Protein AF-A0A0K8WGF4-F1 (afdb_monomer_lite)

Foldseek 3Di:
DPPPPCPPPDLVVLLVVLLVLVLVCVVVVNLLDPVSLVVSCVSCVVSVNLLLSLLSVLVRQDALPLLVSCVSNLVSLCSSQVVNVSSLVNNVVSVVVRCVVVVVRCVVCVVVSVVSCVVSVND

Radius of gyration: 14.54 Å; chains: 1; bounding box: 36×28×44 Å

Secondary structure (DSSP, 8-state):
----TTTTS-HHHHHHHHHHHHHHHHHTT-TT-HHHHHHHHHHHHHTT-TTTHHHHHHHHH-STTHHHHHHHHHHHHHHHHTT-HHHHHHHHHHHHHHHHHTHHHHGGGHHHHHHHHHHTT--

InterPro domains:
  IPR003307 W2 domain [PS51363] (8-123)
  IPR016024 Armadillo-type fold [SSF48371] (10-123)

pLDDT: mean 95.31, std 9.39, range [41.91, 98.69]

Sequence (123 aa):
MTISDDYDKTEKERIDIFYELVKKKRNAGELDSVAVHKELMIEAERLDIVHKATLVLAELLFSDNITQEVRKNRNLLLRFTHNNPKAQRYLIGGLEQIIALHAAKLMPKVAGIFKLFYDSDIL

Organism: Bactrocera latifrons (NCBI:txid174628)

Structure (mmCIF, N/CA/C/O backbone):
data_AF-A0A0K8WGF4-F1
#
_entry.id   AF-A0A0K8WGF4-F1
#
loop_
_atom_site.group_PDB
_atom_site.id
_atom_site.type_symbol
_atom_site.label_atom_id
_atom_site.label_alt_id
_atom_site.label_comp_id
_atom_site.label_asym_id
_atom_site.label_entity_id
_atom_site.label_seq_id
_atom_site.pdbx_PDB_ins_code
_atom_site.Cartn_x
_atom_site.Cartn_y
_atom_site.Cartn_z
_atom_site.occupancy
_atom_site.B_iso_or_equiv
_atom_site.auth_seq_id
_atom_site.auth_comp_id
_atom_site.auth_asym_id
_atom_site.auth_atom_id
_atom_site.pdbx_PDB_model_num
ATOM 1 N N . MET A 1 1 ? 17.987 -3.305 -25.862 1.00 41.91 1 MET A N 1
ATOM 2 C CA . MET A 1 1 ? 17.877 -3.411 -24.395 1.00 41.91 1 MET A CA 1
ATOM 3 C C . MET A 1 1 ? 17.968 -2.002 -23.854 1.00 41.91 1 MET A C 1
ATOM 5 O O . MET A 1 1 ? 19.034 -1.412 -23.939 1.00 41.91 1 MET A O 1
ATOM 9 N N . THR A 1 2 ? 16.852 -1.416 -23.431 1.00 50.12 2 THR A N 1
ATOM 10 C CA . THR A 1 2 ? 16.876 -0.161 -22.673 1.00 50.12 2 THR A CA 1
ATOM 11 C C . THR A 1 2 ? 17.479 -0.492 -21.317 1.00 50.12 2 THR A C 1
ATOM 13 O O . THR A 1 2 ? 16.843 -1.143 -20.493 1.00 50.12 2 THR A O 1
ATOM 16 N N . ILE A 1 3 ? 18.752 -0.144 -21.137 1.00 54.53 3 ILE A N 1
ATOM 17 C CA . ILE A 1 3 ? 19.394 -0.152 -19.826 1.00 54.53 3 ILE A CA 1
ATOM 18 C C . ILE A 1 3 ? 18.583 0.840 -18.996 1.00 54.53 3 ILE A C 1
ATOM 20 O O . ILE A 1 3 ? 18.493 2.011 -19.344 1.00 54.53 3 ILE A O 1
ATOM 24 N N . SER A 1 4 ? 17.871 0.337 -17.996 1.00 61.94 4 SER A N 1
ATOM 25 C CA . SER A 1 4 ? 17.101 1.171 -17.084 1.00 61.94 4 SER A CA 1
ATOM 26 C C . SER A 1 4 ? 18.081 2.011 -16.264 1.00 61.94 4 SER A C 1
ATOM 28 O O . SER A 1 4 ? 18.900 1.435 -15.549 1.00 61.94 4 SER A O 1
ATOM 30 N N . ASP A 1 5 ? 17.969 3.342 -16.322 1.00 66.06 5 ASP A N 1
ATOM 31 C CA . ASP A 1 5 ? 18.803 4.314 -15.580 1.00 66.06 5 ASP A CA 1
ATOM 32 C C . ASP A 1 5 ? 18.717 4.170 -14.043 1.00 66.06 5 ASP A C 1
ATOM 34 O O . ASP A 1 5 ? 19.340 4.912 -13.280 1.00 66.06 5 ASP A O 1
ATOM 38 N N . ASP A 1 6 ? 17.900 3.236 -13.559 1.00 69.88 6 ASP A N 1
ATOM 39 C CA . ASP A 1 6 ? 17.653 2.985 -12.142 1.00 69.88 6 ASP A CA 1
ATOM 40 C C . ASP A 1 6 ? 18.515 1.861 -11.553 1.00 69.88 6 ASP A C 1
ATOM 42 O O . ASP A 1 6 ? 18.428 1.620 -10.352 1.00 69.88 6 ASP A O 1
ATOM 46 N N . TYR A 1 7 ? 19.350 1.178 -12.349 1.00 67.44 7 TYR A N 1
ATOM 47 C CA . TYR A 1 7 ? 20.188 0.082 -11.835 1.00 67.44 7 TYR A CA 1
ATOM 48 C C . TYR A 1 7 ? 21.182 0.551 -10.758 1.00 67.44 7 TYR A C 1
ATOM 50 O O . TYR A 1 7 ? 21.428 -0.164 -9.789 1.00 67.44 7 TYR A O 1
ATOM 58 N N . ASP A 1 8 ? 21.680 1.782 -10.884 1.00 83.56 8 ASP A N 1
ATOM 59 C CA . ASP A 1 8 ? 22.607 2.387 -9.922 1.00 83.56 8 ASP A CA 1
ATOM 60 C C . ASP A 1 8 ? 21.895 3.056 -8.732 1.00 83.56 8 ASP A C 1
ATOM 62 O O . ASP A 1 8 ? 22.548 3.529 -7.800 1.00 83.56 8 ASP A O 1
ATOM 66 N N . LYS A 1 9 ? 20.555 3.106 -8.736 1.00 91.38 9 LYS A N 1
ATOM 67 C CA . LYS A 1 9 ? 19.781 3.719 -7.651 1.00 91.38 9 LYS A CA 1
ATOM 68 C C . LYS A 1 9 ? 19.714 2.797 -6.450 1.00 91.38 9 LYS A C 1
ATOM 70 O O . LYS A 1 9 ? 19.488 1.591 -6.569 1.00 91.38 9 LYS A O 1
ATOM 75 N N . THR A 1 10 ? 19.833 3.379 -5.267 1.00 95.50 10 THR A N 1
ATOM 76 C CA . THR A 1 10 ? 19.598 2.687 -4.003 1.00 95.50 10 THR A CA 1
ATOM 77 C C . THR A 1 10 ? 18.156 2.191 -3.921 1.00 95.50 10 THR A C 1
ATOM 79 O O . THR A 1 10 ? 17.245 2.732 -4.545 1.00 95.50 10 THR A O 1
ATOM 82 N N . GLU A 1 11 ? 17.913 1.166 -3.106 1.00 94.50 11 GLU A N 1
ATOM 83 C CA . GLU A 1 11 ? 16.558 0.638 -2.918 1.00 94.50 11 GLU A CA 1
ATOM 84 C C . GLU A 1 11 ? 15.574 1.715 -2.436 1.00 94.50 11 GLU A C 1
ATOM 86 O O . GLU A 1 11 ? 14.427 1.740 -2.874 1.00 94.50 11 GLU A O 1
ATOM 91 N N . LYS A 1 12 ? 16.038 2.639 -1.586 1.00 95.69 12 LYS A N 1
ATOM 92 C CA . LYS A 1 12 ? 15.234 3.772 -1.124 1.00 95.69 12 LYS A CA 1
ATOM 93 C C . LYS A 1 12 ? 14.792 4.656 -2.289 1.00 95.69 12 LYS A C 1
ATOM 95 O O . LYS A 1 12 ? 13.608 4.930 -2.411 1.00 95.69 12 LYS A O 1
ATOM 100 N N . GLU A 1 13 ? 15.711 5.047 -3.167 1.00 97.06 13 GLU A N 1
ATOM 101 C CA . GLU A 1 13 ? 15.374 5.874 -4.333 1.00 97.06 13 GLU A CA 1
ATOM 102 C C . GLU A 1 13 ? 14.385 5.163 -5.264 1.00 97.06 13 GLU A C 1
ATOM 104 O O . GLU A 1 13 ? 13.478 5.793 -5.799 1.00 97.06 13 GLU A O 1
ATOM 109 N N . ARG A 1 14 ? 14.502 3.838 -5.420 1.00 97.38 14 ARG A N 1
ATOM 110 C CA . ARG A 1 14 ? 13.535 3.049 -6.200 1.00 97.38 14 ARG A CA 1
ATOM 111 C C . ARG A 1 14 ? 12.152 3.019 -5.542 1.00 97.38 14 ARG A C 1
ATOM 113 O O . ARG A 1 14 ? 11.144 3.139 -6.234 1.00 97.38 14 ARG A O 1
ATOM 120 N N . ILE A 1 15 ? 12.087 2.920 -4.214 1.00 97.81 15 ILE A N 1
ATOM 121 C CA . ILE A 1 15 ? 10.833 3.054 -3.457 1.00 97.81 15 ILE A CA 1
ATOM 122 C C . ILE A 1 15 ? 10.235 4.455 -3.637 1.00 97.81 15 ILE A C 1
ATOM 124 O O . ILE A 1 15 ? 9.037 4.559 -3.887 1.00 97.81 15 ILE A O 1
ATOM 128 N N . ASP A 1 16 ? 11.054 5.506 -3.576 1.00 97.88 16 ASP A N 1
ATOM 129 C CA . ASP A 1 16 ? 10.611 6.896 -3.742 1.00 97.88 16 ASP A CA 1
ATOM 130 C C . ASP A 1 16 ? 10.040 7.143 -5.157 1.00 97.88 16 ASP A C 1
ATOM 132 O O . ASP A 1 16 ? 9.007 7.800 -5.308 1.00 97.88 16 ASP A O 1
ATOM 136 N N . ILE A 1 17 ? 10.637 6.547 -6.200 1.00 97.56 17 ILE A N 1
ATOM 137 C CA . ILE A 1 17 ? 10.096 6.582 -7.574 1.00 97.56 17 ILE A CA 1
ATOM 138 C C . ILE A 1 17 ? 8.703 5.944 -7.623 1.00 97.56 17 ILE A C 1
ATOM 140 O O . ILE A 1 17 ? 7.756 6.533 -8.156 1.00 97.56 17 ILE A O 1
ATOM 144 N N . PHE A 1 18 ? 8.559 4.749 -7.048 1.00 98.56 18 PHE A N 1
ATOM 145 C CA . PHE A 1 18 ? 7.276 4.052 -7.020 1.00 98.56 18 PHE A CA 1
ATOM 146 C C . PHE A 1 18 ? 6.222 4.814 -6.210 1.00 98.56 18 PHE A C 1
ATOM 148 O O . PHE A 1 18 ? 5.064 4.900 -6.621 1.00 98.56 18 PHE A O 1
ATOM 155 N N . TYR A 1 19 ? 6.627 5.416 -5.091 1.00 98.69 19 TYR A N 1
ATOM 156 C CA . TYR A 1 19 ? 5.778 6.263 -4.263 1.00 98.69 19 TYR A CA 1
ATOM 157 C C . TYR A 1 19 ? 5.171 7.413 -5.064 1.00 98.69 19 TYR A C 1
ATOM 159 O O . TYR A 1 19 ? 3.948 7.579 -5.080 1.00 98.69 19 TYR A O 1
ATOM 167 N N . GLU A 1 20 ? 5.997 8.171 -5.785 1.00 98.62 20 GLU A N 1
ATOM 168 C CA . GLU A 1 20 ? 5.511 9.300 -6.577 1.00 98.62 20 GLU A CA 1
ATOM 169 C C . GLU A 1 20 ? 4.604 8.849 -7.734 1.00 98.62 20 GLU A C 1
ATOM 171 O O . GLU A 1 20 ? 3.600 9.513 -8.021 1.00 98.62 20 GLU A O 1
ATOM 176 N N . LEU A 1 21 ? 4.854 7.679 -8.338 1.00 98.56 21 LEU A N 1
ATOM 177 C CA . LEU A 1 21 ? 3.938 7.098 -9.324 1.00 98.56 21 LEU A CA 1
ATOM 178 C C . LEU A 1 21 ? 2.566 6.771 -8.713 1.00 98.56 21 LEU A C 1
ATOM 180 O O . LEU A 1 21 ? 1.539 7.214 -9.235 1.00 98.56 21 LEU A O 1
ATOM 184 N N . VAL A 1 22 ? 2.525 6.020 -7.607 1.00 98.62 22 VAL A N 1
ATOM 185 C CA . VAL A 1 22 ? 1.263 5.644 -6.944 1.00 98.62 22 VAL A CA 1
ATOM 186 C C . VAL A 1 22 ? 0.501 6.893 -6.504 1.00 98.62 22 VAL A C 1
ATOM 188 O O . VAL A 1 22 ? -0.704 6.999 -6.736 1.00 98.62 22 VAL A O 1
ATOM 191 N N . LYS A 1 23 ? 1.197 7.872 -5.923 1.00 98.69 23 LYS A N 1
ATOM 192 C CA . LYS A 1 23 ? 0.624 9.148 -5.483 1.00 98.69 23 LYS A CA 1
ATOM 193 C C . LYS A 1 23 ? 0.032 9.939 -6.646 1.00 98.69 23 LYS A C 1
ATOM 195 O O . LYS A 1 23 ? -1.088 10.434 -6.533 1.00 98.69 23 LYS A O 1
ATOM 200 N N . LYS A 1 24 ? 0.719 9.999 -7.792 1.00 98.62 24 LYS A N 1
ATOM 201 C CA . LYS A 1 24 ? 0.189 10.618 -9.016 1.00 98.62 24 LYS A CA 1
ATOM 202 C C . LYS A 1 24 ? -1.105 9.938 -9.473 1.00 98.62 24 LYS A C 1
ATOM 204 O O . LYS A 1 24 ? -2.095 10.627 -9.710 1.00 98.62 24 LYS A O 1
ATOM 209 N N . LYS A 1 25 ? -1.126 8.602 -9.541 1.00 98.38 25 LYS A N 1
ATOM 210 C CA . LYS A 1 25 ? -2.314 7.822 -9.943 1.00 98.38 25 LYS A CA 1
ATOM 211 C C . LYS A 1 25 ? -3.473 7.970 -8.957 1.00 98.38 25 LYS A C 1
ATOM 213 O O . LYS A 1 25 ? -4.623 8.099 -9.373 1.00 98.38 25 LYS A O 1
ATOM 218 N N . ARG A 1 26 ? -3.175 8.016 -7.654 1.00 97.75 26 ARG A N 1
ATOM 219 C CA . ARG A 1 26 ? -4.147 8.301 -6.589 1.00 97.75 26 ARG A CA 1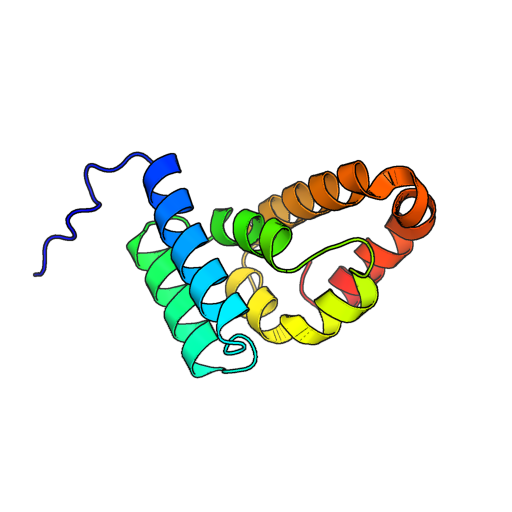
ATOM 220 C C . ARG A 1 26 ? -4.785 9.671 -6.774 1.00 97.75 26 ARG A C 1
ATOM 222 O O . ARG A 1 26 ? -6.008 9.766 -6.774 1.00 97.75 26 ARG A O 1
ATOM 229 N N . ASN A 1 27 ? -3.971 10.710 -6.942 1.00 97.75 27 ASN A N 1
ATOM 230 C CA . ASN A 1 27 ? -4.443 12.091 -7.057 1.00 97.75 27 ASN A CA 1
ATOM 231 C C . ASN A 1 27 ? -5.257 12.323 -8.336 1.00 97.75 27 ASN A C 1
ATOM 233 O O . ASN A 1 27 ? -6.170 13.142 -8.336 1.00 97.75 27 ASN A O 1
ATOM 237 N N . ALA A 1 28 ? -4.964 11.571 -9.399 1.00 97.75 28 ALA A N 1
ATOM 238 C CA . ALA A 1 28 ? -5.753 11.556 -10.627 1.00 97.75 28 ALA A CA 1
ATOM 239 C C . ALA A 1 28 ? -7.052 10.726 -10.520 1.00 97.75 28 ALA A C 1
ATOM 241 O O . ALA A 1 28 ? -7.864 10.740 -11.439 1.00 97.75 28 ALA A O 1
ATOM 242 N N . GLY A 1 29 ? -7.272 10.001 -9.415 1.00 96.88 29 GLY A N 1
ATOM 243 C CA . GLY A 1 29 ? -8.454 9.155 -9.228 1.00 96.88 29 GLY A CA 1
ATOM 244 C C . GLY A 1 29 ? -8.455 7.885 -10.086 1.00 96.88 29 GLY A C 1
ATOM 245 O O . GLY A 1 29 ? -9.506 7.292 -10.300 1.00 96.88 29 GLY A O 1
ATOM 246 N N . GLU A 1 30 ? -7.294 7.443 -10.572 1.00 97.12 30 GLU A N 1
ATOM 247 C CA . GLU A 1 30 ? -7.193 6.360 -11.562 1.00 97.12 30 GLU A CA 1
ATOM 248 C C . GLU A 1 30 ? -6.995 4.970 -10.934 1.00 97.12 30 GLU A C 1
ATOM 250 O O . GLU A 1 30 ? -6.932 3.965 -11.642 1.00 97.12 30 GLU A O 1
ATOM 255 N N . LEU A 1 31 ? -6.899 4.885 -9.603 1.00 96.38 31 LEU A N 1
ATOM 256 C CA . LEU A 1 31 ? -6.604 3.635 -8.892 1.00 96.38 31 LEU A CA 1
ATOM 257 C C . LEU A 1 31 ? -7.715 2.583 -8.965 1.00 96.38 31 LEU A C 1
ATOM 259 O O . LEU A 1 31 ? -7.477 1.450 -8.565 1.00 96.38 31 LEU A O 1
ATOM 263 N N . ASP A 1 32 ? -8.892 2.903 -9.497 1.00 94.44 32 ASP A N 1
ATOM 264 C CA . ASP A 1 32 ? -9.946 1.911 -9.746 1.00 94.44 32 ASP A CA 1
ATOM 265 C C . ASP A 1 32 ? -9.740 1.181 -11.100 1.00 94.44 32 ASP A C 1
ATOM 267 O O . ASP A 1 32 ? -10.389 0.173 -11.385 1.00 94.44 32 ASP A O 1
ATOM 271 N N . SER A 1 33 ? -8.796 1.641 -11.934 1.00 97.06 33 SER A N 1
ATOM 272 C CA . SER A 1 33 ? -8.503 1.067 -13.251 1.00 97.06 33 SER A CA 1
ATOM 273 C C . SER A 1 33 ? -7.596 -0.164 -13.179 1.00 97.06 33 SER A C 1
ATOM 275 O O . SER A 1 33 ? -6.451 -0.105 -12.728 1.00 97.06 33 SER A O 1
ATOM 277 N N . VAL A 1 34 ? -8.055 -1.278 -13.760 1.00 96.81 34 VAL A N 1
ATOM 278 C CA . VAL A 1 34 ? -7.255 -2.511 -13.905 1.00 96.81 34 VAL A CA 1
ATOM 279 C C . VAL A 1 34 ? -5.982 -2.274 -14.726 1.00 96.81 34 VAL A C 1
ATOM 281 O O . VAL A 1 34 ? -4.963 -2.922 -14.476 1.00 96.81 34 VAL A O 1
ATOM 284 N N . ALA A 1 35 ? -6.016 -1.354 -15.697 1.00 98.00 35 ALA A N 1
ATOM 285 C CA . ALA A 1 35 ? -4.834 -0.996 -16.478 1.00 98.00 35 ALA A CA 1
ATOM 286 C C . ALA A 1 35 ? -3.771 -0.329 -15.593 1.00 98.00 35 ALA A C 1
ATOM 288 O O . ALA A 1 35 ? -2.606 -0.715 -15.658 1.00 98.00 35 ALA A O 1
ATOM 289 N N . VAL A 1 36 ? -4.190 0.570 -14.696 1.00 98.31 36 VAL A N 1
ATOM 290 C CA . VAL A 1 36 ? -3.291 1.206 -13.723 1.00 98.31 36 VAL A CA 1
ATOM 291 C C . VAL A 1 36 ? -2.740 0.186 -12.736 1.00 98.31 36 VAL A C 1
ATOM 293 O O . VAL A 1 36 ? -1.559 0.230 -12.420 1.00 98.31 36 VAL A O 1
ATOM 296 N N . HIS A 1 37 ? -3.527 -0.800 -12.292 1.00 98.44 37 HIS A N 1
ATOM 297 C CA . HIS A 1 37 ? -2.977 -1.846 -11.419 1.00 98.44 37 HIS A CA 1
ATOM 298 C C . HIS A 1 37 ? -1.846 -2.625 -12.101 1.00 98.44 37 HIS A C 1
ATOM 300 O O . HIS A 1 37 ? -0.841 -2.929 -11.464 1.00 98.44 37 HIS A O 1
ATOM 306 N N . LYS A 1 38 ? -2.004 -2.957 -13.390 1.00 98.12 38 LYS A N 1
ATOM 307 C CA . LYS A 1 38 ? -0.959 -3.636 -14.173 1.00 98.12 38 LYS A CA 1
ATOM 308 C C . LYS A 1 38 ? 0.274 -2.751 -14.345 1.00 98.12 38 LYS A C 1
ATOM 310 O O . LYS A 1 38 ? 1.377 -3.247 -14.166 1.00 98.12 38 LYS A O 1
ATOM 315 N N . GLU A 1 39 ? 0.077 -1.468 -14.644 1.00 98.31 39 GLU A N 1
ATOM 316 C CA . GLU A 1 39 ? 1.150 -0.469 -14.743 1.00 98.31 39 GLU A CA 1
ATOM 317 C C . GLU A 1 39 ? 1.966 -0.398 -13.445 1.00 98.31 39 GLU A C 1
ATOM 319 O O . GLU A 1 39 ? 3.186 -0.518 -13.486 1.00 98.31 39 GLU A O 1
ATOM 324 N N . LEU A 1 40 ? 1.299 -0.302 -12.290 1.00 98.62 40 LEU A N 1
ATOM 325 C CA . LEU A 1 40 ? 1.967 -0.27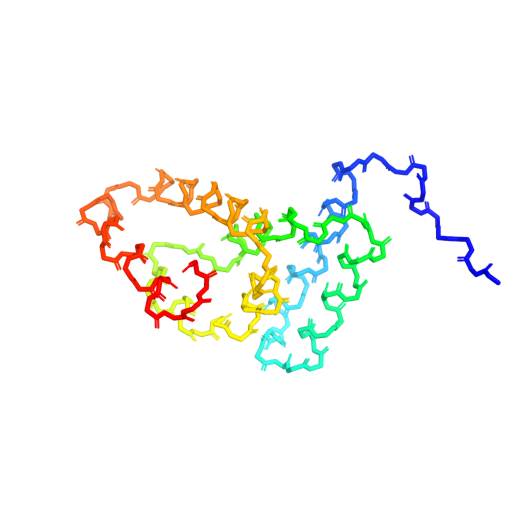2 -10.987 1.00 98.62 40 LEU A CA 1
ATOM 326 C C . LEU A 1 40 ? 2.744 -1.566 -10.702 1.00 98.62 40 LEU A C 1
ATOM 328 O O . LEU A 1 40 ? 3.852 -1.507 -10.180 1.00 98.62 40 LEU A O 1
ATOM 332 N N . MET A 1 41 ? 2.198 -2.735 -11.047 1.00 98.44 41 MET A N 1
ATOM 333 C CA . MET A 1 41 ? 2.914 -4.004 -10.860 1.00 98.44 41 MET A CA 1
ATOM 334 C C . MET A 1 41 ? 4.171 -4.082 -11.734 1.00 98.44 41 MET A C 1
ATOM 336 O O . MET A 1 41 ? 5.242 -4.392 -11.223 1.00 98.44 41 MET A O 1
ATOM 340 N N . ILE A 1 42 ? 4.047 -3.749 -13.024 1.00 98.25 42 ILE A N 1
ATOM 341 C CA . ILE A 1 42 ? 5.170 -3.735 -13.974 1.00 98.25 42 ILE A CA 1
ATOM 342 C C . ILE A 1 42 ? 6.263 -2.779 -13.494 1.00 98.25 42 ILE A C 1
ATOM 344 O O . ILE A 1 42 ? 7.445 -3.108 -13.551 1.00 98.25 42 ILE A O 1
ATOM 348 N N . GLU A 1 43 ? 5.879 -1.607 -12.987 1.00 97.94 43 GLU A N 1
ATOM 349 C CA . GLU A 1 43 ? 6.850 -0.646 -12.476 1.00 97.94 43 GLU A CA 1
ATOM 350 C C . GLU A 1 43 ? 7.553 -1.157 -11.212 1.00 97.94 43 GLU A C 1
ATOM 352 O O . GLU A 1 43 ? 8.773 -1.053 -11.099 1.00 97.94 43 GLU A O 1
ATOM 357 N N . ALA A 1 44 ? 6.822 -1.769 -10.277 1.00 98.25 44 ALA A N 1
ATOM 358 C CA . ALA A 1 44 ? 7.424 -2.355 -9.082 1.00 98.25 44 ALA A CA 1
ATOM 359 C C . ALA A 1 44 ? 8.370 -3.531 -9.403 1.00 98.25 44 ALA A C 1
ATOM 361 O O . ALA A 1 44 ? 9.361 -3.722 -8.694 1.00 98.25 44 ALA A O 1
ATOM 362 N N . GLU A 1 45 ? 8.079 -4.306 -10.455 1.00 97.25 45 GLU A N 1
ATOM 363 C CA . GLU A 1 45 ? 8.965 -5.348 -10.997 1.00 97.25 45 GLU A CA 1
ATOM 364 C C . GLU A 1 45 ? 10.225 -4.738 -11.617 1.00 97.25 45 GLU A C 1
ATOM 366 O O . GLU A 1 45 ? 11.333 -5.161 -11.293 1.00 97.25 45 GLU A O 1
ATOM 371 N N . ARG A 1 46 ? 10.077 -3.698 -12.449 1.00 96.12 46 ARG A N 1
ATOM 372 C CA . ARG A 1 46 ? 11.196 -2.977 -13.080 1.00 96.12 46 ARG A CA 1
ATOM 373 C C . ARG A 1 46 ? 12.143 -2.354 -12.051 1.00 96.12 46 ARG A C 1
ATOM 375 O O . ARG A 1 46 ? 13.353 -2.331 -12.262 1.00 96.12 46 ARG A O 1
ATOM 382 N N . LEU A 1 47 ? 11.581 -1.852 -10.955 1.00 96.50 47 LEU A N 1
ATOM 383 C CA . LEU A 1 47 ? 12.306 -1.242 -9.843 1.00 96.50 47 LEU A CA 1
ATOM 384 C C . LEU A 1 47 ? 12.854 -2.269 -8.836 1.00 96.50 47 LEU A C 1
ATOM 386 O O . LEU A 1 47 ? 13.524 -1.869 -7.887 1.00 96.50 47 LEU A O 1
ATOM 390 N N . ASP A 1 48 ? 12.581 -3.565 -9.011 1.00 96.31 48 ASP A N 1
ATOM 391 C CA . ASP A 1 48 ? 12.975 -4.638 -8.085 1.00 96.31 48 ASP A CA 1
ATOM 392 C C . ASP A 1 48 ? 12.557 -4.366 -6.623 1.00 96.31 48 ASP A C 1
ATOM 394 O O . ASP A 1 48 ? 13.342 -4.449 -5.677 1.00 96.31 48 ASP A O 1
ATOM 398 N N . ILE A 1 49 ? 11.293 -3.971 -6.431 1.00 97.31 49 ILE A N 1
ATOM 399 C CA . ILE A 1 49 ? 10.721 -3.666 -5.106 1.00 97.31 49 ILE A CA 1
ATOM 400 C C . ILE A 1 49 ? 9.333 -4.279 -4.888 1.00 97.31 49 ILE A C 1
ATOM 402 O O . ILE A 1 49 ? 8.655 -3.905 -3.933 1.00 97.31 49 ILE A O 1
ATOM 406 N N . VAL A 1 50 ? 8.891 -5.222 -5.728 1.00 97.94 50 VAL A N 1
ATOM 407 C CA . VAL A 1 50 ? 7.533 -5.818 -5.709 1.00 97.94 50 VAL A CA 1
ATOM 408 C C . VAL A 1 50 ? 7.027 -6.129 -4.299 1.00 97.94 50 VAL A C 1
ATOM 410 O O . VAL A 1 50 ? 5.885 -5.834 -3.960 1.00 97.94 50 VAL A O 1
ATOM 413 N N . HIS A 1 51 ? 7.880 -6.697 -3.444 1.00 97.25 51 HIS A N 1
ATOM 414 C CA . HIS A 1 51 ? 7.488 -7.030 -2.077 1.00 97.25 51 HIS A CA 1
ATOM 415 C C . HIS A 1 51 ? 7.307 -5.802 -1.176 1.00 97.25 51 HIS A C 1
ATOM 417 O O . HIS A 1 51 ? 6.409 -5.797 -0.345 1.00 97.25 51 HIS A O 1
ATOM 423 N N . LYS A 1 52 ? 8.158 -4.780 -1.316 1.00 98.00 52 LYS A N 1
ATOM 424 C CA . LYS A 1 52 ? 8.121 -3.547 -0.512 1.00 98.00 52 LYS A CA 1
ATOM 425 C C . LYS A 1 52 ? 7.109 -2.534 -1.038 1.00 98.00 52 LYS A C 1
ATOM 427 O O . LYS A 1 52 ? 6.700 -1.658 -0.286 1.00 98.00 52 LYS A O 1
ATOM 432 N N . ALA A 1 53 ? 6.651 -2.684 -2.279 1.00 98.44 53 ALA A N 1
ATOM 433 C CA . ALA A 1 53 ? 5.603 -1.857 -2.868 1.00 98.44 53 ALA A CA 1
ATOM 434 C C . ALA A 1 53 ? 4.338 -1.805 -1.992 1.00 98.44 53 ALA A C 1
ATOM 436 O O . ALA A 1 53 ? 3.684 -0.770 -1.917 1.00 98.44 53 ALA A O 1
ATOM 437 N N . THR A 1 54 ? 4.017 -2.877 -1.260 1.00 98.44 54 THR A N 1
ATOM 438 C CA . THR A 1 54 ? 2.861 -2.898 -0.353 1.00 98.44 54 THR A CA 1
ATOM 439 C C . THR A 1 54 ? 2.992 -1.970 0.859 1.00 98.44 54 THR A C 1
ATOM 441 O O . THR A 1 54 ? 1.959 -1.557 1.379 1.00 98.44 54 THR A O 1
ATOM 444 N N . LEU A 1 55 ? 4.206 -1.577 1.276 1.00 98.12 55 LEU A N 1
ATOM 445 C CA . LEU A 1 55 ? 4.400 -0.520 2.284 1.00 98.12 55 LEU A CA 1
ATOM 446 C C . LEU A 1 55 ? 3.931 0.832 1.747 1.00 98.12 55 LEU A C 1
ATOM 448 O O . LEU A 1 55 ? 3.146 1.517 2.395 1.00 98.12 55 LEU A O 1
ATOM 452 N N . VAL A 1 56 ? 4.363 1.168 0.530 1.00 98.50 56 VAL A N 1
ATOM 453 C CA . VAL A 1 56 ? 3.958 2.393 -0.173 1.00 98.50 56 VAL A CA 1
ATOM 454 C C . VAL A 1 56 ? 2.447 2.413 -0.394 1.00 98.50 56 VAL A C 1
ATOM 456 O O . VAL A 1 56 ? 1.795 3.430 -0.165 1.00 98.50 56 VAL A O 1
ATOM 459 N N . LEU A 1 57 ? 1.866 1.278 -0.801 1.00 98.62 57 LEU A N 1
ATOM 460 C CA . LEU A 1 57 ? 0.416 1.155 -0.934 1.00 98.62 57 LEU A CA 1
ATOM 461 C C . LEU A 1 57 ? -0.289 1.350 0.413 1.00 98.62 57 LEU A C 1
ATOM 463 O O . LEU A 1 57 ? -1.294 2.047 0.460 1.00 98.62 57 LEU A O 1
ATOM 467 N N . ALA A 1 58 ? 0.214 0.786 1.512 1.00 98.38 58 ALA A N 1
ATOM 468 C CA . ALA A 1 58 ? -0.400 0.992 2.821 1.00 98.38 58 ALA A CA 1
ATOM 469 C C . ALA A 1 58 ? -0.407 2.475 3.223 1.00 98.38 58 ALA A C 1
ATOM 471 O O . ALA A 1 58 ? -1.451 2.995 3.613 1.00 98.38 58 ALA A O 1
ATOM 472 N N . GLU A 1 59 ? 0.731 3.154 3.061 1.00 97.81 59 GLU A N 1
ATOM 473 C CA . GLU A 1 59 ? 0.887 4.576 3.375 1.00 97.81 59 GLU A CA 1
ATOM 474 C C . GLU A 1 59 ? -0.046 5.464 2.539 1.00 97.81 59 GLU A C 1
ATOM 476 O O . GLU A 1 59 ? -0.674 6.390 3.051 1.00 97.81 59 GLU A O 1
ATOM 481 N N . LEU A 1 60 ? -0.161 5.184 1.239 1.00 98.31 60 LEU A N 1
ATOM 482 C CA . LEU A 1 60 ? -0.920 6.031 0.321 1.00 98.31 60 LEU A CA 1
ATOM 483 C C . LEU A 1 60 ? -2.408 5.695 0.254 1.00 98.31 60 LEU A C 1
ATOM 485 O O . LEU A 1 60 ? -3.184 6.543 -0.184 1.00 98.31 60 LEU A O 1
ATOM 489 N N . LEU A 1 61 ? -2.832 4.488 0.618 1.00 98.12 61 LEU A N 1
ATOM 490 C CA . LEU A 1 61 ? -4.227 4.071 0.458 1.00 98.12 61 LEU A CA 1
ATOM 491 C C . LEU A 1 61 ? -5.036 4.158 1.745 1.00 98.12 61 LEU A C 1
ATOM 493 O O . LEU A 1 61 ? -6.262 4.236 1.653 1.00 98.12 61 LEU A O 1
ATOM 497 N N . PHE A 1 62 ? -4.384 4.120 2.909 1.00 98.44 62 PHE A N 1
ATOM 498 C CA . PHE A 1 62 ? -5.079 3.974 4.179 1.00 98.44 62 PHE A CA 1
ATOM 499 C C . PHE A 1 62 ? -4.972 5.192 5.084 1.00 98.44 62 PHE A C 1
ATOM 501 O O . PHE A 1 62 ? -3.978 5.910 5.125 1.00 98.44 62 PHE A O 1
ATOM 508 N N . SER A 1 63 ? -6.040 5.385 5.842 1.00 97.81 63 SER A N 1
ATOM 509 C CA . SER A 1 63 ? -6.186 6.384 6.883 1.00 97.81 63 SER A CA 1
ATOM 510 C C . SER A 1 63 ? -6.909 5.764 8.083 1.00 97.81 63 SER A C 1
ATOM 512 O O . SER A 1 63 ? -7.019 4.543 8.237 1.00 97.81 63 SER A O 1
ATOM 514 N N . ASP A 1 64 ? -7.487 6.604 8.933 1.00 97.00 64 ASP A N 1
ATOM 515 C CA . ASP A 1 64 ? -8.353 6.172 10.022 1.00 97.00 64 ASP A CA 1
ATOM 516 C C . ASP A 1 64 ? -9.706 5.560 9.560 1.00 97.00 64 ASP A C 1
ATOM 518 O O . ASP A 1 64 ? -10.521 5.142 10.395 1.00 97.00 64 ASP A O 1
ATOM 522 N N . ASN A 1 65 ? -9.939 5.494 8.239 1.00 97.25 65 ASN A N 1
ATOM 523 C CA . ASN A 1 65 ? -11.085 4.869 7.571 1.00 97.25 65 ASN A CA 1
ATOM 524 C C . ASN A 1 65 ? -10.726 3.557 6.834 1.00 97.25 65 ASN A C 1
ATOM 526 O O . ASN A 1 65 ? -11.433 3.124 5.915 1.00 97.25 65 ASN A O 1
ATOM 530 N N . ILE A 1 66 ? -9.660 2.881 7.276 1.00 97.44 66 ILE A N 1
ATOM 531 C CA . ILE A 1 66 ? -9.080 1.696 6.625 1.00 97.44 66 ILE A CA 1
ATOM 532 C C . ILE A 1 66 ? -10.085 0.601 6.233 1.00 97.44 66 ILE A C 1
ATOM 534 O O . ILE A 1 66 ? -9.935 -0.052 5.203 1.00 97.44 66 ILE A O 1
ATOM 538 N N . THR A 1 67 ? -11.159 0.409 7.003 1.00 94.62 67 THR A N 1
ATOM 539 C CA . THR A 1 67 ? -12.200 -0.597 6.726 1.00 94.62 67 THR A CA 1
ATOM 540 C C . THR A 1 67 ? -12.951 -0.346 5.408 1.00 94.62 67 THR A C 1
ATOM 542 O O . THR A 1 67 ? -13.407 -1.293 4.766 1.00 94.62 67 THR A O 1
ATOM 545 N N . GLN A 1 68 ? -13.129 0.909 4.991 1.00 96.50 68 GLN A N 1
ATOM 546 C CA . GLN A 1 68 ? -13.743 1.233 3.695 1.00 96.50 68 GLN A CA 1
ATOM 547 C C . GLN A 1 68 ? -12.696 1.219 2.580 1.00 96.50 68 GLN A C 1
ATOM 549 O O . GLN A 1 68 ? -12.938 0.684 1.497 1.00 96.50 68 GLN A O 1
ATOM 554 N N . GLU A 1 69 ? -11.512 1.750 2.869 1.00 97.62 69 GLU A N 1
ATOM 555 C CA . GLU A 1 69 ? -10.420 1.888 1.907 1.00 97.62 69 GLU A CA 1
ATOM 556 C C . GLU A 1 69 ? -9.869 0.532 1.454 1.00 97.62 69 GLU A C 1
ATOM 558 O O . GLU A 1 69 ? -9.569 0.365 0.273 1.00 97.62 69 GLU A O 1
ATOM 563 N N . VAL A 1 70 ? -9.805 -0.471 2.338 1.00 96.81 70 VAL A N 1
ATOM 564 C CA . VAL A 1 70 ? -9.391 -1.832 1.955 1.00 96.81 70 VAL A CA 1
ATOM 565 C C . VAL A 1 70 ? -10.366 -2.463 0.966 1.00 96.81 70 VAL A C 1
ATOM 567 O O . VAL A 1 70 ? -9.940 -3.101 0.008 1.00 96.81 70 VAL A O 1
ATOM 570 N N . ARG A 1 71 ? -11.676 -2.232 1.130 1.00 95.06 71 ARG A N 1
ATOM 571 C CA . ARG A 1 71 ? -12.688 -2.750 0.198 1.00 95.06 71 ARG A CA 1
ATOM 572 C C . ARG A 1 71 ? -12.563 -2.086 -1.166 1.00 95.06 71 ARG A C 1
ATOM 574 O O . ARG A 1 71 ? -12.603 -2.781 -2.175 1.00 95.06 71 ARG A O 1
ATOM 581 N N . LYS A 1 72 ? -12.359 -0.764 -1.184 1.00 96.31 72 LYS A N 1
ATOM 582 C CA . LYS A 1 72 ? -12.128 -0.004 -2.418 1.00 96.31 72 LYS A CA 1
ATOM 583 C C . LYS A 1 72 ? -10.885 -0.504 -3.162 1.00 96.31 72 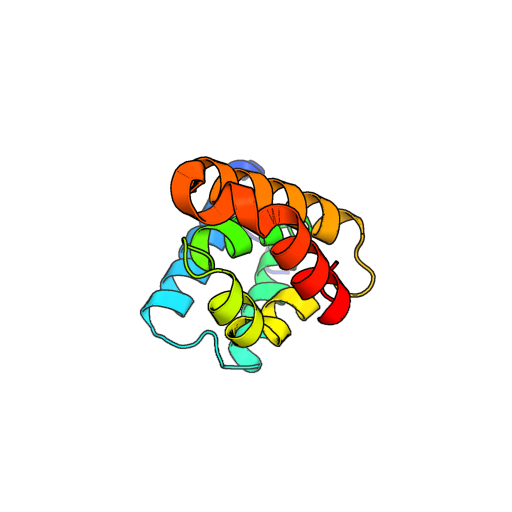LYS A C 1
ATOM 585 O O . LYS A 1 72 ? -10.940 -0.745 -4.360 1.00 96.31 72 LYS A O 1
ATOM 590 N N . ASN A 1 73 ? -9.781 -0.709 -2.447 1.00 97.56 73 ASN A N 1
ATOM 591 C CA . ASN A 1 73 ? -8.483 -1.008 -3.054 1.00 97.56 73 ASN A CA 1
ATOM 592 C C . ASN A 1 73 ? -8.143 -2.508 -3.122 1.00 97.56 73 ASN A C 1
ATOM 594 O O . ASN A 1 73 ? -7.017 -2.861 -3.481 1.00 97.56 73 ASN A O 1
ATOM 598 N N . ARG A 1 74 ? -9.089 -3.408 -2.808 1.00 97.69 74 ARG A N 1
ATOM 599 C CA . ARG A 1 74 ? -8.847 -4.861 -2.703 1.00 97.69 74 ARG A CA 1
ATOM 600 C C . ARG A 1 74 ? -8.132 -5.435 -3.926 1.00 97.69 74 ARG A C 1
ATOM 602 O O . ARG A 1 74 ? -7.143 -6.145 -3.780 1.00 97.69 74 ARG A O 1
ATOM 609 N N . ASN A 1 75 ? -8.608 -5.114 -5.128 1.00 97.75 75 ASN A N 1
ATOM 610 C CA . ASN A 1 75 ? -8.058 -5.671 -6.369 1.00 97.75 75 ASN A CA 1
ATOM 611 C C . ASN A 1 75 ? -6.623 -5.199 -6.650 1.00 97.75 75 ASN A C 1
ATOM 613 O O . ASN A 1 75 ? -5.828 -5.966 -7.192 1.00 97.75 75 ASN A O 1
ATOM 617 N N . LEU A 1 76 ? -6.286 -3.964 -6.262 1.00 98.38 76 LEU A N 1
ATOM 618 C CA . LEU A 1 76 ? -4.920 -3.455 -6.355 1.00 98.38 76 LEU A CA 1
ATOM 619 C C . LEU A 1 76 ? -4.010 -4.193 -5.369 1.00 98.38 76 LEU A C 1
ATOM 621 O O . LEU A 1 76 ? -2.958 -4.675 -5.765 1.00 98.38 76 LEU A O 1
ATOM 625 N N . LEU A 1 77 ? -4.436 -4.340 -4.112 1.00 98.38 77 LEU A N 1
ATOM 626 C CA . LEU A 1 77 ? -3.660 -5.023 -3.071 1.00 98.38 77 LEU A CA 1
ATOM 627 C C . LEU A 1 77 ? -3.391 -6.490 -3.431 1.00 98.38 77 LEU A C 1
ATOM 629 O O . LEU A 1 77 ? -2.245 -6.932 -3.377 1.00 98.38 77 LEU A O 1
ATOM 633 N N . LEU A 1 78 ? -4.417 -7.214 -3.893 1.00 98.06 78 LEU A N 1
ATOM 634 C CA . LEU A 1 78 ? -4.296 -8.614 -4.311 1.00 98.06 78 LEU A CA 1
ATOM 635 C C . LEU A 1 78 ? -3.282 -8.832 -5.429 1.00 98.06 78 LEU A C 1
ATOM 637 O O . LEU A 1 78 ? -2.651 -9.885 -5.482 1.00 98.06 78 LEU A O 1
ATOM 641 N N . ARG A 1 79 ? -3.091 -7.844 -6.310 1.00 97.94 79 ARG A N 1
ATOM 642 C CA . ARG A 1 79 ? -2.088 -7.935 -7.375 1.00 97.94 79 ARG A CA 1
ATOM 643 C C . ARG A 1 79 ? -0.671 -8.095 -6.829 1.00 97.94 79 ARG A C 1
ATOM 645 O O . ARG A 1 79 ? 0.144 -8.735 -7.482 1.00 97.94 79 ARG A O 1
ATOM 652 N N . PHE A 1 80 ? -0.404 -7.544 -5.649 1.00 98.50 80 PHE A N 1
ATOM 653 C CA . PHE A 1 80 ? 0.895 -7.633 -4.992 1.00 98.50 80 PHE A CA 1
ATOM 654 C C . PHE A 1 80 ? 0.970 -8.777 -3.980 1.00 98.50 80 PHE A C 1
ATOM 656 O O . PHE A 1 80 ? 2.045 -9.349 -3.799 1.00 98.50 80 PHE A O 1
ATOM 663 N N . THR A 1 81 ? -0.136 -9.106 -3.304 1.00 98.50 81 THR A N 1
ATOM 664 C CA . THR A 1 81 ? -0.119 -10.051 -2.176 1.00 98.50 81 THR A CA 1
ATOM 665 C C . THR A 1 81 ? -0.453 -11.492 -2.543 1.00 98.50 81 THR A C 1
ATOM 667 O O . THR A 1 81 ? -0.026 -12.399 -1.826 1.00 98.50 81 THR A O 1
ATOM 670 N N . HIS A 1 82 ? -1.169 -11.740 -3.645 1.00 97.62 82 HIS A N 1
ATOM 671 C CA . HIS A 1 82 ? -1.567 -13.094 -4.025 1.00 97.62 82 HIS A CA 1
ATOM 672 C C . HIS A 1 82 ? -0.342 -13.993 -4.257 1.00 97.62 82 HIS A C 1
ATOM 674 O O . HIS A 1 82 ? 0.532 -13.671 -5.061 1.00 97.62 82 HIS A O 1
ATOM 680 N N . ASN A 1 83 ? -0.275 -15.120 -3.537 1.00 95.50 83 ASN A N 1
ATOM 681 C CA . ASN A 1 83 ? 0.872 -16.039 -3.511 1.00 95.50 83 ASN A CA 1
ATOM 682 C C . ASN A 1 83 ? 2.221 -15.363 -3.187 1.00 95.50 83 ASN A C 1
ATOM 684 O O . ASN A 1 83 ? 3.278 -15.865 -3.567 1.00 95.50 83 ASN A O 1
ATOM 688 N N . ASN A 1 84 ? 2.204 -14.243 -2.455 1.00 97.81 84 ASN A N 1
ATOM 689 C CA . ASN A 1 84 ? 3.403 -13.482 -2.111 1.00 97.81 84 ASN A CA 1
ATOM 690 C C . ASN A 1 84 ? 3.481 -13.181 -0.599 1.00 97.81 84 ASN A C 1
ATOM 692 O O . ASN A 1 84 ? 3.269 -12.041 -0.171 1.00 97.81 84 ASN A O 1
ATOM 696 N N . PRO A 1 85 ? 3.863 -14.172 0.234 1.00 97.94 85 PRO A N 1
ATOM 697 C CA . PRO A 1 85 ? 3.945 -13.998 1.688 1.00 97.94 85 PRO A CA 1
ATOM 698 C C . PRO A 1 85 ? 4.910 -12.892 2.128 1.00 97.94 85 PRO A C 1
ATOM 700 O O . PRO A 1 85 ? 4.754 -12.295 3.192 1.00 97.94 85 PRO A O 1
ATOM 703 N N . LYS A 1 86 ? 5.930 -12.592 1.315 1.00 98.25 86 LYS A N 1
ATOM 704 C CA . LYS A 1 86 ? 6.881 -11.514 1.603 1.00 98.25 86 LYS A CA 1
ATOM 705 C C . LYS A 1 86 ? 6.223 -10.140 1.4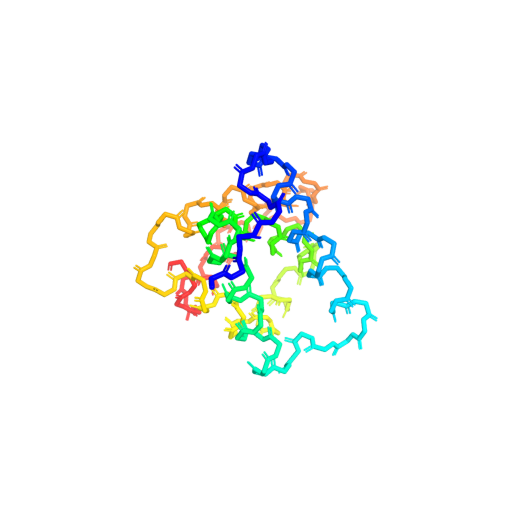33 1.00 98.25 86 LYS A C 1
ATOM 707 O O . LYS A 1 86 ? 6.406 -9.292 2.300 1.00 98.25 86 LYS A O 1
ATOM 712 N N . ALA A 1 87 ? 5.417 -9.942 0.387 1.00 98.50 87 ALA A N 1
ATOM 713 C CA . ALA A 1 87 ? 4.627 -8.721 0.210 1.00 98.50 87 ALA A CA 1
ATOM 714 C C . ALA A 1 87 ? 3.543 -8.563 1.286 1.00 98.50 87 ALA A C 1
ATOM 716 O O . ALA A 1 87 ? 3.320 -7.452 1.765 1.00 98.50 87 ALA A O 1
ATOM 717 N N . GLN A 1 88 ? 2.919 -9.666 1.718 1.00 98.69 88 GLN A N 1
ATOM 718 C CA 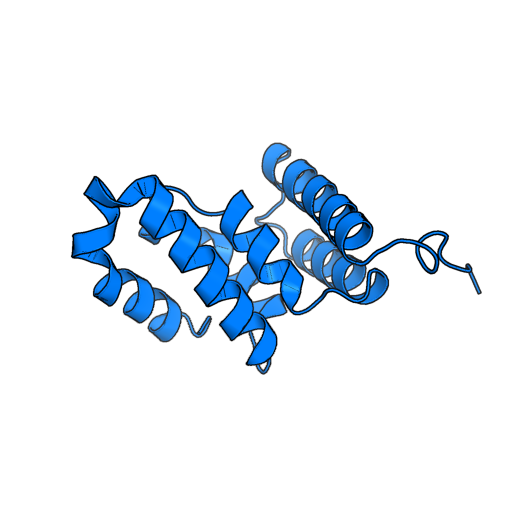. GLN A 1 88 ? 1.979 -9.666 2.844 1.00 98.69 88 GLN A CA 1
ATOM 719 C C . GLN A 1 88 ? 2.648 -9.199 4.144 1.00 98.69 88 GLN A C 1
ATOM 721 O O . GLN A 1 88 ? 2.116 -8.331 4.827 1.00 98.69 88 GLN A O 1
ATOM 726 N N . ARG A 1 89 ? 3.853 -9.693 4.468 1.00 98.50 89 ARG A N 1
ATOM 727 C CA . ARG A 1 89 ? 4.610 -9.233 5.653 1.00 98.50 89 ARG A CA 1
ATOM 728 C C . ARG A 1 89 ? 4.928 -7.738 5.607 1.00 98.50 89 ARG A C 1
ATOM 730 O O . ARG A 1 89 ? 4.787 -7.059 6.617 1.00 98.50 89 ARG A O 1
ATOM 737 N N . TYR A 1 90 ? 5.327 -7.221 4.447 1.00 98.69 90 TYR A N 1
ATOM 738 C CA . TYR A 1 90 ? 5.545 -5.783 4.275 1.00 98.69 90 TYR A CA 1
ATOM 739 C C . TYR A 1 90 ? 4.248 -4.979 4.411 1.00 98.69 90 TYR A C 1
ATOM 741 O O . TYR A 1 90 ? 4.253 -3.938 5.062 1.00 98.69 90 TYR A O 1
ATOM 749 N N . LEU A 1 91 ? 3.127 -5.492 3.895 1.00 98.69 91 LEU A N 1
ATOM 750 C CA . LEU A 1 91 ? 1.819 -4.869 4.080 1.00 98.69 91 LEU A CA 1
ATOM 751 C C . LEU A 1 91 ? 1.461 -4.771 5.566 1.00 98.69 91 LEU A C 1
ATOM 753 O O . LEU A 1 91 ? 1.054 -3.703 6.006 1.00 98.69 91 LEU A O 1
ATOM 757 N N . ILE A 1 92 ? 1.671 -5.839 6.345 1.00 98.56 92 ILE A N 1
ATOM 758 C CA . ILE A 1 92 ? 1.442 -5.843 7.801 1.00 98.56 92 ILE A CA 1
ATOM 759 C C . ILE A 1 92 ? 2.244 -4.729 8.484 1.00 98.56 92 ILE A C 1
ATOM 761 O O . ILE A 1 92 ? 1.663 -3.961 9.245 1.00 98.56 92 ILE A O 1
ATOM 765 N N . GLY A 1 93 ? 3.529 -4.569 8.154 1.00 98.31 93 GLY A N 1
ATOM 766 C CA . GLY A 1 93 ? 4.341 -3.469 8.690 1.00 98.31 93 GLY A CA 1
ATOM 767 C C . GLY A 1 93 ? 3.800 -2.079 8.325 1.00 98.31 93 GLY A C 1
ATOM 768 O O . GLY A 1 93 ? 3.875 -1.150 9.126 1.00 98.31 93 GLY A O 1
ATOM 769 N N . GLY A 1 94 ? 3.198 -1.927 7.143 1.00 98.06 94 GLY A N 1
ATOM 770 C CA . GLY A 1 94 ? 2.496 -0.701 6.757 1.00 98.06 94 GLY A CA 1
ATOM 771 C C . GLY A 1 94 ? 1.212 -0.481 7.564 1.00 98.06 94 GLY A C 1
ATOM 772 O O . GLY A 1 94 ? 0.952 0.626 8.030 1.00 98.06 94 GLY A O 1
ATOM 773 N N . LEU A 1 95 ? 0.432 -1.540 7.801 1.00 98.25 95 LEU A N 1
ATOM 774 C CA . LEU A 1 95 ? -0.765 -1.479 8.646 1.00 98.25 95 LEU A CA 1
ATOM 775 C C . LEU A 1 95 ? -0.428 -1.072 10.080 1.00 98.25 95 LEU A C 1
ATOM 777 O O . LEU A 1 95 ? -1.133 -0.244 10.653 1.00 98.25 95 LEU A O 1
ATOM 781 N N . GLU A 1 96 ? 0.651 -1.614 10.645 1.00 98.19 96 GLU A N 1
ATOM 782 C CA . GLU A 1 96 ? 1.142 -1.244 11.975 1.00 98.19 96 GLU A CA 1
ATOM 783 C C . GLU A 1 96 ? 1.420 0.261 12.073 1.00 98.19 96 GLU A C 1
ATOM 785 O O . GLU A 1 96 ? 0.990 0.898 13.034 1.00 98.19 96 GLU A O 1
ATOM 790 N N . GLN A 1 97 ? 2.056 0.851 11.055 1.00 98.06 97 GLN A N 1
ATOM 791 C CA . GLN A 1 97 ? 2.328 2.292 11.009 1.00 98.06 97 GLN A CA 1
ATOM 792 C C . GLN A 1 97 ? 1.040 3.124 10.942 1.00 98.06 97 GLN A C 1
ATOM 794 O O . GLN A 1 97 ? 0.897 4.090 11.692 1.00 98.06 97 GLN A O 1
ATOM 799 N N . ILE A 1 98 ? 0.070 2.727 10.110 1.00 98.12 98 ILE A N 1
ATOM 800 C CA . ILE A 1 98 ? -1.229 3.416 10.002 1.00 98.12 98 ILE A CA 1
ATOM 801 C C . ILE A 1 98 ? -2.027 3.315 11.308 1.00 98.12 98 ILE A C 1
ATOM 803 O O . ILE A 1 98 ? -2.613 4.299 11.767 1.00 98.12 98 ILE A O 1
ATOM 807 N N . ILE A 1 99 ? -2.030 2.141 11.944 1.00 98.06 99 ILE A N 1
ATOM 808 C CA . ILE A 1 99 ? -2.687 1.926 13.238 1.00 98.06 99 ILE A CA 1
ATOM 809 C C . ILE A 1 99 ? -2.026 2.782 14.315 1.00 98.06 99 ILE A C 1
ATOM 811 O O . ILE A 1 99 ? -2.742 3.432 15.073 1.00 98.06 99 ILE A O 1
ATOM 815 N N . ALA A 1 100 ? -0.694 2.818 14.372 1.00 97.94 100 ALA A N 1
ATOM 816 C CA . ALA A 1 100 ? 0.040 3.634 15.333 1.00 97.94 100 ALA A CA 1
ATOM 817 C C . ALA A 1 100 ? -0.244 5.134 15.143 1.00 97.94 100 ALA A C 1
ATOM 819 O O . ALA A 1 100 ? -0.502 5.836 16.122 1.00 97.94 100 ALA A O 1
ATOM 820 N N . LEU A 1 101 ? -0.285 5.612 13.894 1.00 98.12 101 LEU A N 1
ATOM 821 C CA . LEU A 1 101 ? -0.597 7.007 13.566 1.00 98.12 101 LEU A CA 1
ATOM 822 C C . LEU A 1 101 ? -2.017 7.411 14.003 1.00 98.12 101 LEU A C 1
ATOM 824 O O . LEU A 1 101 ? -2.240 8.540 14.437 1.00 98.12 101 LEU A O 1
ATOM 828 N N . HIS A 1 102 ? -2.974 6.482 13.936 1.00 97.69 102 HIS A N 1
ATOM 829 C CA . HIS A 1 102 ? -4.376 6.704 14.304 1.00 97.69 102 HIS A CA 1
ATOM 830 C C . HIS A 1 102 ? -4.806 5.889 15.533 1.00 97.69 102 HIS A C 1
ATOM 832 O O . HIS A 1 102 ? -5.959 5.446 15.630 1.00 97.69 102 HIS A O 1
ATOM 838 N N . ALA A 1 103 ? -3.893 5.706 16.493 1.00 97.31 103 ALA A N 1
ATOM 839 C CA . ALA A 1 103 ? -4.051 4.746 17.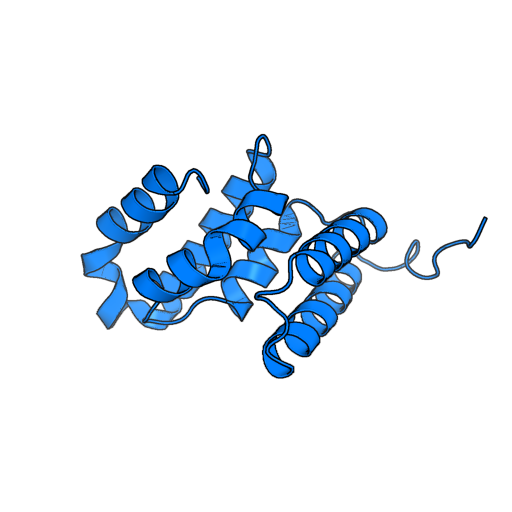585 1.00 97.31 103 ALA A CA 1
ATOM 840 C C . ALA A 1 103 ? -5.349 4.934 18.383 1.00 97.31 103 ALA A C 1
ATOM 842 O O . ALA A 1 103 ? -6.052 3.961 18.651 1.00 97.31 103 ALA A O 1
ATOM 843 N N . ALA A 1 104 ? -5.725 6.181 18.681 1.00 97.44 104 ALA A N 1
ATOM 844 C CA . ALA A 1 104 ? -6.939 6.496 19.435 1.00 97.44 104 ALA A CA 1
ATOM 845 C C . ALA A 1 104 ? -8.221 5.912 18.806 1.00 97.44 104 ALA A C 1
ATOM 847 O O . ALA A 1 104 ? -9.146 5.535 19.522 1.00 97.44 104 ALA A O 1
ATOM 848 N N . LYS A 1 105 ? -8.276 5.808 17.472 1.00 97.50 105 LYS A N 1
ATOM 849 C CA . LYS A 1 105 ? -9.448 5.319 16.730 1.00 97.50 105 LYS A CA 1
ATOM 850 C C . LYS A 1 105 ? -9.297 3.871 16.268 1.00 97.50 105 LYS A C 1
ATOM 852 O O . LYS A 1 105 ? -10.301 3.155 16.192 1.00 97.50 105 LYS A O 1
ATOM 857 N N . LEU A 1 106 ? -8.077 3.447 15.932 1.00 97.81 106 LEU A N 1
ATOM 858 C CA . LEU A 1 106 ? -7.823 2.148 15.306 1.00 97.81 106 LEU A CA 1
ATOM 859 C C . LEU A 1 106 ? -7.403 1.052 16.289 1.00 97.81 106 LEU A C 1
ATOM 861 O O . LEU A 1 106 ? -7.734 -0.103 16.027 1.00 97.81 106 LEU A O 1
ATOM 865 N N . MET A 1 107 ? -6.777 1.370 17.431 1.00 97.25 107 MET A N 1
ATOM 866 C CA . MET A 1 107 ? -6.328 0.348 18.396 1.00 97.25 107 MET A CA 1
ATOM 867 C C . MET A 1 107 ? -7.445 -0.607 18.855 1.00 97.25 107 MET A C 1
ATOM 869 O O . MET A 1 107 ? -7.234 -1.820 18.815 1.00 97.25 107 MET A O 1
ATOM 873 N N . PRO A 1 108 ? -8.665 -0.141 19.192 1.00 97.75 108 PRO A N 1
ATOM 874 C CA . PRO A 1 108 ? -9.757 -1.045 19.567 1.00 97.75 108 PRO A CA 1
ATOM 875 C C . PRO A 1 108 ? -10.254 -1.939 18.418 1.00 97.75 108 PRO A C 1
ATOM 877 O O . PRO A 1 108 ? -10.998 -2.888 18.647 1.00 97.75 108 PRO A O 1
ATOM 880 N N . LYS A 1 109 ? -9.886 -1.622 17.169 1.00 97.06 109 LYS A N 1
ATOM 881 C CA . LYS A 1 109 ? -10.376 -2.278 15.948 1.00 97.06 109 LYS A CA 1
ATOM 882 C C . LYS A 1 109 ? -9.338 -3.179 15.288 1.00 97.06 109 LYS A C 1
ATOM 884 O O . LYS A 1 109 ? -9.674 -3.817 14.294 1.00 97.06 109 LYS A O 1
ATOM 889 N N . VAL A 1 110 ? -8.118 -3.263 15.823 1.00 97.62 110 VAL A N 1
ATOM 890 C CA . VAL A 1 110 ? -6.988 -3.990 15.215 1.00 97.62 110 VAL A CA 1
ATOM 891 C C . VAL A 1 110 ? -7.376 -5.409 14.805 1.00 97.62 110 VAL A C 1
ATOM 893 O O . VAL A 1 110 ? -7.240 -5.759 13.636 1.00 97.62 110 VAL A O 1
ATOM 896 N N . ALA A 1 111 ? -7.953 -6.196 15.717 1.00 97.94 111 ALA A N 1
ATOM 897 C CA . ALA A 1 111 ? -8.379 -7.564 15.412 1.00 97.94 111 ALA A CA 1
ATOM 898 C C . ALA A 1 111 ? -9.394 -7.623 14.252 1.00 97.94 111 ALA A C 1
ATOM 900 O O . ALA A 1 111 ? -9.285 -8.471 13.369 1.00 97.94 111 ALA A O 1
ATOM 901 N N . GLY A 1 112 ? -10.351 -6.690 14.214 1.00 98.06 112 GLY A N 1
ATOM 902 C CA . GLY A 1 112 ? -11.335 -6.593 13.134 1.00 98.06 112 GLY A CA 1
ATOM 903 C C . GLY A 1 112 ? -10.729 -6.151 11.800 1.00 98.06 112 GLY A C 1
ATOM 904 O O . GLY A 1 112 ? -11.155 -6.631 10.752 1.00 98.06 112 GLY A O 1
ATOM 905 N N . ILE A 1 113 ? -9.717 -5.278 11.827 1.00 98.06 113 ILE A N 1
ATOM 906 C CA . ILE A 1 113 ? -8.967 -4.858 10.636 1.00 98.06 113 ILE A CA 1
ATOM 907 C C . ILE A 1 113 ? -8.222 -6.061 10.057 1.00 98.06 113 ILE A C 1
ATOM 909 O O . ILE A 1 113 ? -8.429 -6.388 8.894 1.00 98.06 113 ILE A O 1
ATOM 913 N N . PHE A 1 114 ? -7.431 -6.775 10.859 1.00 98.31 114 PHE A N 1
ATOM 914 C CA . PHE A 1 114 ? -6.698 -7.951 10.378 1.00 98.31 114 PHE A CA 1
ATOM 915 C C . PHE A 1 114 ? -7.628 -9.057 9.876 1.00 98.31 114 PHE A C 1
ATOM 917 O O . PHE A 1 114 ? -7.372 -9.626 8.815 1.00 98.31 114 PHE A O 1
ATOM 924 N N . LYS A 1 115 ? -8.752 -9.300 10.564 1.00 98.31 115 LYS A N 1
ATOM 925 C CA . LYS A 1 115 ? -9.778 -10.227 10.072 1.00 98.31 115 LYS A CA 1
ATOM 926 C C . LYS A 1 115 ? -10.306 -9.809 8.696 1.00 98.31 115 LYS A C 1
ATOM 928 O O . LYS A 1 115 ? -10.432 -10.651 7.821 1.00 98.31 115 LYS A O 1
ATOM 933 N N . LEU A 1 116 ? -10.586 -8.522 8.480 1.00 98.12 116 LEU A N 1
ATOM 934 C CA . LEU A 1 116 ? -11.075 -8.027 7.189 1.00 98.12 116 LEU A CA 1
ATOM 935 C C . LEU A 1 116 ? -10.055 -8.216 6.059 1.00 98.12 116 LEU A C 1
ATOM 937 O O . LEU A 1 116 ? -10.449 -8.542 4.942 1.00 98.12 116 LEU A O 1
ATOM 941 N N . PHE A 1 117 ? -8.765 -8.013 6.331 1.00 98.38 117 PHE A N 1
ATOM 942 C CA . PHE A 1 117 ? -7.710 -8.267 5.346 1.00 98.38 117 PHE A CA 1
ATOM 943 C C . PHE A 1 117 ? -7.601 -9.759 5.004 1.00 98.38 117 PHE A C 1
ATOM 945 O O . PHE A 1 117 ? -7.480 -10.086 3.823 1.00 98.38 117 PHE A O 1
ATOM 952 N N . TYR A 1 118 ? -7.720 -10.637 6.005 1.00 98.12 118 TYR A N 1
ATOM 953 C CA . TYR A 1 118 ? -7.759 -12.090 5.819 1.00 98.12 118 TYR A CA 1
ATOM 954 C C . TYR A 1 118 ? -8.986 -12.537 5.013 1.00 98.12 118 TYR A C 1
ATOM 956 O O . TYR A 1 118 ? -8.851 -13.175 3.977 1.00 98.12 118 TYR A O 1
ATOM 964 N N . ASP A 1 119 ? -10.189 -12.114 5.417 1.00 97.88 119 ASP A N 1
ATOM 965 C CA . ASP A 1 119 ? -11.443 -12.432 4.714 1.00 97.88 119 ASP A CA 1
ATOM 966 C C . ASP A 1 119 ? -11.460 -11.896 3.266 1.00 97.88 119 ASP A C 1
ATOM 968 O O . ASP A 1 119 ? -12.262 -12.332 2.444 1.00 97.88 119 ASP A O 1
ATOM 972 N N . SER A 1 120 ? -10.616 -10.903 2.963 1.00 97.31 120 SER A N 1
ATOM 973 C CA . SER A 1 120 ? -10.463 -10.324 1.625 1.00 97.31 120 SER A CA 1
ATOM 974 C C . SER A 1 120 ? -9.385 -11.017 0.783 1.00 97.31 120 SER A C 1
ATOM 976 O O . SER A 1 120 ? -9.117 -10.536 -0.319 1.00 97.31 120 SER A O 1
ATOM 978 N N . ASP A 1 121 ? -8.773 -12.096 1.277 1.00 97.00 121 ASP A N 1
ATOM 979 C CA . ASP A 1 121 ? -7.646 -12.827 0.675 1.00 97.00 121 ASP A CA 1
ATOM 980 C C . ASP A 1 121 ? -6.370 -11.983 0.490 1.00 97.00 121 ASP A C 1
ATOM 982 O O . ASP A 1 121 ? -5.482 -12.331 -0.291 1.00 97.00 121 ASP A O 1
ATOM 986 N N . ILE A 1 122 ? -6.279 -10.831 1.165 1.00 98.00 122 ILE A N 1
ATOM 987 C CA . ILE A 1 122 ? -5.132 -9.926 1.038 1.00 98.00 122 ILE A CA 1
ATOM 988 C C . ILE A 1 122 ? -3.968 -10.436 1.892 1.00 98.00 122 ILE A C 1
ATOM 990 O O . ILE A 1 122 ? -2.825 -10.402 1.427 1.00 98.00 122 ILE A O 1
ATOM 994 N N . LEU A 1 123 ? -4.262 -10.892 3.114 1.00 96.19 123 LEU A N 1
ATOM 995 C CA . LEU A 1 123 ? -3.312 -11.482 4.063 1.00 96.19 123 LEU A CA 1
ATOM 996 C C . LEU A 1 123 ? -3.588 -12.972 4.247 1.00 96.19 123 LEU A C 1
ATOM 998 O O . LEU A 1 123 ? -4.774 -13.320 4.417 1.00 96.19 123 LEU A O 1
#